Protein AF-A0A6D2J5F4-F1 (afdb_monomer)

Sequence (121 aa):
MISPEFESGGCRWCVVLHPNVDNCISMSLLVSGCEDLPPGWKINAKFLLSIKCGYERSTLDSVARYFDSEGPSWGLSNWFHRSQLDGFLDPRGDLKVDARVEVLHKSDPMFTFVIKE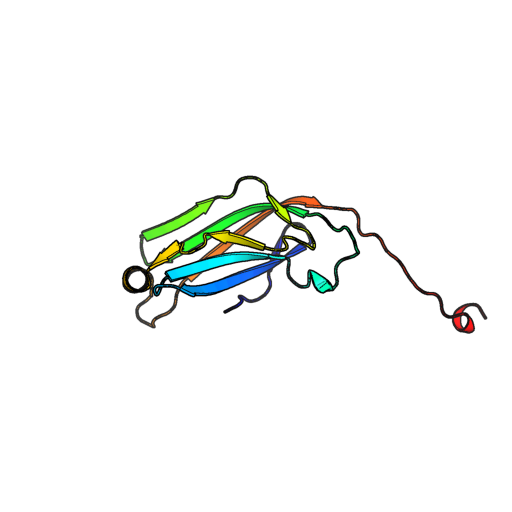SSLC

Structure (mmCIF, N/CA/C/O backbone):
data_AF-A0A6D2J5F4-F1
#
_entry.id   AF-A0A6D2J5F4-F1
#
loop_
_atom_site.group_PDB
_atom_site.id
_atom_site.type_symbol
_atom_site.label_atom_id
_atom_site.label_alt_id
_atom_site.label_comp_id
_atom_site.label_asym_id
_atom_site.label_entity_id
_atom_site.label_seq_id
_atom_site.pdbx_PDB_ins_code
_atom_site.Cartn_x
_atom_site.Cartn_y
_atom_site.Cartn_z
_atom_site.occupancy
_atom_site.B_iso_or_equiv
_atom_site.auth_seq_id
_atom_site.auth_comp_id
_atom_site.auth_asym_id
_atom_site.auth_atom_id
_atom_site.pdbx_PDB_model_num
ATOM 1 N N . MET A 1 1 ? -3.718 2.090 -11.442 1.00 86.69 1 MET A N 1
ATOM 2 C CA . MET A 1 1 ? -3.777 0.617 -11.347 1.00 86.69 1 MET A CA 1
ATOM 3 C C . MET A 1 1 ? -3.836 0.246 -9.876 1.00 86.69 1 MET A C 1
ATOM 5 O O . MET A 1 1 ? -3.169 0.893 -9.079 1.00 86.69 1 MET A O 1
ATOM 9 N N . ILE A 1 2 ? -4.633 -0.759 -9.529 1.00 93.44 2 ILE A N 1
ATOM 10 C CA . ILE A 1 2 ? -4.711 -1.326 -8.179 1.00 93.44 2 ILE A CA 1
ATOM 11 C C . ILE A 1 2 ? -4.347 -2.807 -8.310 1.00 93.44 2 ILE A C 1
ATOM 13 O O . ILE A 1 2 ? -4.785 -3.453 -9.265 1.00 93.44 2 ILE A O 1
ATOM 17 N N . SER A 1 3 ? -3.500 -3.325 -7.422 1.00 95.00 3 SER A N 1
ATOM 18 C CA . SER A 1 3 ? -3.155 -4.749 -7.402 1.00 95.00 3 SER A CA 1
ATOM 19 C C . SER A 1 3 ? -4.348 -5.602 -6.953 1.00 95.00 3 SER A C 1
ATOM 21 O O . SER A 1 3 ? -5.247 -5.091 -6.284 1.00 95.00 3 SER A O 1
ATOM 23 N N . PRO A 1 4 ? -4.334 -6.920 -7.211 1.00 96.31 4 PRO A N 1
ATOM 24 C CA . PRO A 1 4 ? -5.165 -7.849 -6.454 1.00 96.31 4 PRO A CA 1
ATOM 25 C C . PRO A 1 4 ? -4.965 -7.676 -4.943 1.00 96.31 4 PRO A C 1
ATOM 27 O O . PRO A 1 4 ? -3.888 -7.261 -4.494 1.00 96.31 4 PRO A O 1
ATOM 30 N N . GLU A 1 5 ? -6.001 -8.002 -4.176 1.00 97.19 5 GLU A N 1
ATOM 31 C CA . GLU A 1 5 ? -5.933 -7.985 -2.717 1.00 97.19 5 GLU A CA 1
ATOM 32 C C . GLU A 1 5 ? -5.013 -9.094 -2.199 1.00 97.19 5 GLU A C 1
ATOM 34 O O . GLU A 1 5 ? -4.954 -10.194 -2.754 1.00 97.19 5 GLU A O 1
ATOM 39 N N . PHE A 1 6 ? -4.325 -8.8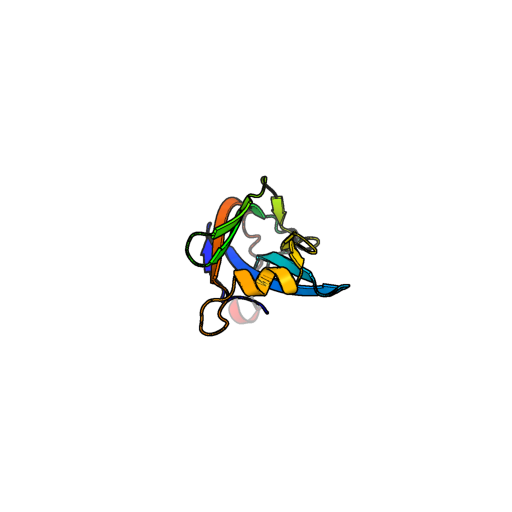15 -1.098 1.00 97.00 6 PHE A N 1
ATOM 40 C CA . PHE A 1 6 ? -3.587 -9.814 -0.338 1.00 97.00 6 PHE A CA 1
ATOM 41 C C . PHE A 1 6 ? -3.817 -9.627 1.162 1.00 97.00 6 PHE A C 1
ATOM 43 O O . PHE A 1 6 ? -4.067 -8.519 1.643 1.00 97.00 6 PHE A O 1
ATOM 50 N N . GLU A 1 7 ? -3.727 -10.722 1.910 1.00 96.88 7 GLU A N 1
ATOM 51 C CA . GLU A 1 7 ? -3.950 -10.721 3.353 1.00 96.88 7 GLU A CA 1
ATOM 52 C C . GLU A 1 7 ? -2.632 -10.688 4.129 1.00 96.88 7 GLU A C 1
ATOM 54 O O . GLU A 1 7 ? -1.693 -11.428 3.836 1.00 96.88 7 GLU A O 1
ATOM 59 N N . SER A 1 8 ? -2.572 -9.842 5.159 1.00 96.62 8 SER A N 1
ATOM 60 C CA . SER A 1 8 ? -1.518 -9.878 6.177 1.00 96.62 8 SER A CA 1
ATOM 61 C C . SER A 1 8 ? -2.023 -9.271 7.483 1.00 96.62 8 SER A C 1
ATOM 63 O O . SER A 1 8 ? -2.728 -8.259 7.473 1.00 96.62 8 SER A O 1
ATOM 65 N N . GLY A 1 9 ? -1.695 -9.899 8.617 1.00 94.12 9 GLY A N 1
ATOM 66 C CA . GLY A 1 9 ? -2.144 -9.453 9.944 1.00 94.12 9 GLY A CA 1
ATOM 67 C C . GLY A 1 9 ? -3.669 -9.474 10.140 1.00 94.12 9 GLY A C 1
ATOM 68 O O . GLY A 1 9 ? -4.217 -8.734 10.963 1.00 94.12 9 GLY A O 1
ATOM 69 N N . GLY A 1 10 ? -4.379 -10.292 9.355 1.00 92.81 10 GLY A N 1
ATOM 70 C CA . GLY A 1 10 ? -5.843 -10.331 9.331 1.00 92.81 10 GLY A CA 1
ATOM 71 C C . GLY A 1 10 ? -6.476 -9.037 8.810 1.00 92.81 10 GLY A C 1
ATOM 72 O O . GLY A 1 10 ? -7.552 -8.666 9.275 1.00 92.81 10 GLY A O 1
ATOM 73 N N . CYS A 1 11 ? -5.779 -8.326 7.924 1.00 94.56 11 CYS A N 1
ATOM 74 C CA . CYS A 1 11 ? -6.282 -7.188 7.163 1.00 94.56 11 CYS A CA 1
ATOM 75 C C . CYS A 1 11 ? -6.058 -7.457 5.669 1.00 94.56 11 CYS A C 1
ATOM 77 O O . CYS A 1 11 ? -5.102 -8.148 5.300 1.00 94.56 11 CYS A O 1
ATOM 79 N N . ARG A 1 12 ? -6.928 -6.896 4.824 1.00 96.94 12 ARG A N 1
ATOM 80 C CA . ARG A 1 12 ? -6.802 -6.950 3.365 1.00 96.94 12 ARG A CA 1
ATOM 81 C C . ARG A 1 12 ? -6.100 -5.693 2.874 1.0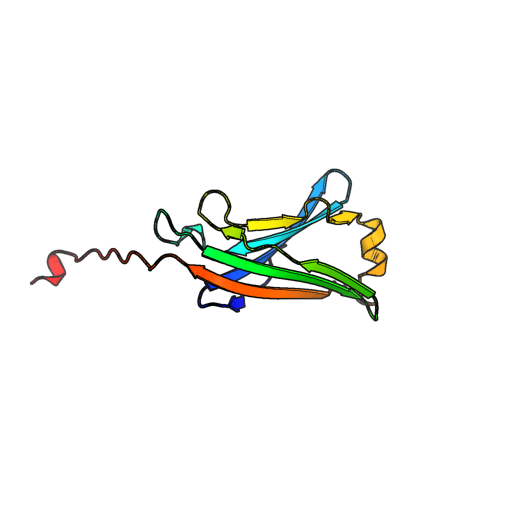0 96.94 12 ARG A C 1
ATOM 83 O O . ARG A 1 12 ? -6.429 -4.587 3.298 1.00 96.94 12 ARG A O 1
ATOM 90 N N . TRP A 1 13 ? -5.146 -5.870 1.976 1.00 98.12 13 TRP A N 1
ATOM 91 C CA . TRP A 1 13 ? -4.303 -4.804 1.455 1.00 98.12 13 TRP A CA 1
ATOM 92 C C . TRP A 1 13 ? -4.261 -4.864 -0.063 1.00 98.12 13 TRP A C 1
ATOM 94 O O . TRP A 1 13 ? -4.372 -5.937 -0.653 1.00 98.12 13 TRP A O 1
ATOM 104 N N . CYS A 1 14 ? -4.038 -3.722 -0.696 1.00 97.75 14 CYS A N 1
ATOM 105 C CA . CYS A 1 14 ? -3.667 -3.653 -2.102 1.00 97.75 14 CYS A CA 1
ATOM 106 C C . CYS A 1 14 ? -2.577 -2.596 -2.306 1.00 97.75 14 CYS A C 1
ATOM 108 O O . CYS A 1 14 ? -2.392 -1.691 -1.491 1.00 97.75 14 CYS A O 1
ATOM 110 N N . VAL A 1 15 ? -1.821 -2.731 -3.391 1.00 97.12 15 VAL A N 1
ATOM 111 C CA . VAL A 1 15 ? -0.867 -1.718 -3.840 1.00 97.12 15 VAL A CA 1
ATOM 112 C C . VAL A 1 15 ? -1.537 -0.868 -4.906 1.00 97.12 15 VAL A C 1
ATOM 114 O O . VAL A 1 15 ? -2.090 -1.390 -5.876 1.00 97.12 15 VAL A O 1
ATOM 117 N N . VAL A 1 16 ? -1.460 0.447 -4.745 1.00 95.12 16 VAL A N 1
ATOM 118 C CA . VAL A 1 16 ? -1.970 1.416 -5.708 1.00 95.12 16 VAL A CA 1
ATOM 119 C C . VAL A 1 16 ? -0.794 2.054 -6.431 1.00 95.12 16 VAL A C 1
ATOM 121 O O . VAL A 1 16 ? 0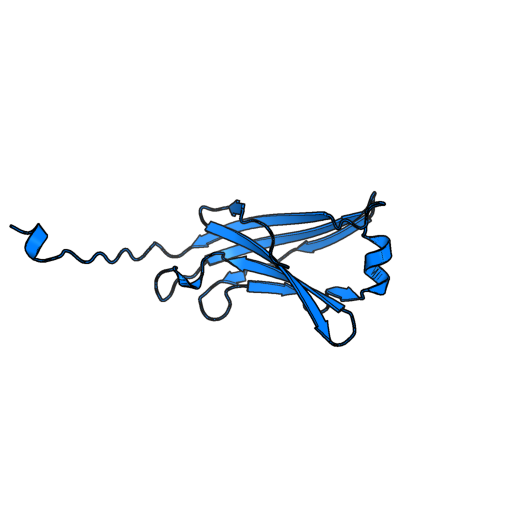.115 2.608 -5.818 1.00 95.12 16 VAL A O 1
ATOM 124 N N . LEU A 1 17 ? -0.833 1.977 -7.757 1.00 90.56 17 LEU A N 1
ATOM 125 C CA . LEU A 1 17 ? 0.081 2.652 -8.671 1.00 90.56 17 LEU A CA 1
ATOM 126 C C . LEU A 1 17 ? -0.712 3.707 -9.428 1.00 90.56 17 LEU A C 1
ATOM 128 O O . LEU A 1 17 ? -1.662 3.370 -10.146 1.00 90.56 17 LEU A O 1
ATOM 132 N N . HIS A 1 18 ? -0.325 4.971 -9.315 1.00 86.12 18 HIS A N 1
ATOM 133 C CA . HIS A 1 18 ? -0.980 6.040 -10.060 1.00 86.12 18 HIS A CA 1
ATOM 134 C C . HIS A 1 18 ? 0.041 6.965 -10.723 1.00 86.12 18 HIS A C 1
ATOM 136 O O . HIS A 1 18 ? 1.054 7.309 -10.106 1.00 86.12 18 HIS A O 1
ATOM 142 N N . PRO A 1 19 ? -0.196 7.346 -11.992 1.00 81.25 19 PRO A N 1
ATOM 143 C CA . PRO A 1 19 ? 0.582 8.398 -12.616 1.00 81.25 19 PRO A CA 1
ATOM 144 C C . PRO A 1 19 ? 0.310 9.709 -11.876 1.00 81.25 19 PRO A C 1
ATOM 146 O O . PRO A 1 19 ? -0.813 9.971 -11.440 1.00 81.25 19 PRO A O 1
ATOM 149 N N . ASN A 1 20 ? 1.346 10.520 -11.739 1.00 79.25 20 ASN A N 1
ATOM 150 C CA . ASN A 1 20 ? 1.270 11.851 -11.165 1.00 79.25 20 ASN A CA 1
ATOM 151 C C . ASN A 1 20 ? 1.648 12.906 -12.214 1.00 79.25 20 ASN A C 1
ATOM 153 O O . ASN A 1 20 ? 2.022 12.579 -13.346 1.00 79.25 20 ASN A O 1
ATOM 157 N N . VAL A 1 21 ? 1.549 14.178 -11.828 1.00 69.94 21 VAL A N 1
ATOM 158 C CA . VAL A 1 21 ? 2.067 15.304 -12.612 1.00 69.94 21 VAL A CA 1
ATOM 159 C C . VAL A 1 21 ? 3.561 15.086 -12.908 1.00 69.94 21 VAL A C 1
ATOM 161 O O . VAL A 1 21 ? 4.277 14.481 -12.111 1.00 69.94 21 VAL A O 1
ATOM 164 N N . ASP A 1 22 ? 4.008 15.518 -14.087 1.00 78.56 22 ASP A N 1
ATOM 165 C CA . ASP A 1 22 ? 5.396 15.402 -14.569 1.00 78.56 22 ASP A CA 1
ATOM 166 C C . ASP A 1 22 ? 5.891 13.981 -14.885 1.00 78.56 22 ASP A C 1
ATOM 168 O O . ASP A 1 22 ? 7.051 13.650 -14.652 1.00 78.56 22 ASP A O 1
ATOM 172 N N . ASN A 1 23 ? 5.029 13.120 -15.441 1.00 83.06 23 ASN A N 1
ATOM 173 C CA . ASN A 1 23 ? 5.393 11.754 -15.856 1.00 83.06 23 ASN A CA 1
ATOM 174 C C . ASN A 1 23 ? 6.009 10.910 -14.727 1.00 83.06 23 ASN A C 1
ATOM 176 O O . ASN A 1 23 ? 6.751 9.965 -14.995 1.00 83.06 23 ASN A O 1
ATOM 180 N N . CYS A 1 24 ? 5.709 11.215 -13.469 1.00 85.88 24 CYS A N 1
ATOM 181 C CA . CYS A 1 24 ? 6.145 10.396 -12.350 1.00 85.88 24 CYS A CA 1
ATOM 182 C C . CYS A 1 24 ? 5.095 9.331 -12.007 1.00 85.88 24 CYS A C 1
ATOM 184 O O . CYS A 1 24 ? 3.902 9.509 -12.245 1.00 85.88 24 CYS A O 1
ATOM 186 N N . ILE A 1 25 ? 5.532 8.218 -11.426 1.00 88.00 25 ILE A N 1
ATOM 187 C CA . ILE A 1 25 ? 4.676 7.196 -10.834 1.00 88.00 25 ILE A CA 1
ATOM 188 C C . ILE A 1 25 ? 4.813 7.260 -9.323 1.00 88.00 25 ILE A C 1
ATOM 190 O O . ILE A 1 25 ? 5.912 7.201 -8.769 1.00 88.00 25 ILE A O 1
ATOM 194 N N . SER A 1 26 ? 3.665 7.347 -8.671 1.00 91.88 26 SER A N 1
ATOM 195 C CA . SER A 1 26 ? 3.515 7.217 -7.231 1.00 91.88 26 SER A CA 1
ATOM 196 C C . SER A 1 26 ? 3.059 5.797 -6.901 1.00 91.88 26 SER A C 1
ATOM 198 O O . SER A 1 26 ? 2.273 5.201 -7.648 1.00 91.88 26 SER A O 1
ATOM 200 N N . MET A 1 27 ? 3.545 5.254 -5.785 1.00 93.62 27 MET A N 1
ATOM 201 C CA . MET A 1 27 ? 3.153 3.927 -5.310 1.00 93.62 27 MET A CA 1
ATOM 202 C C . MET A 1 27 ? 2.861 3.956 -3.814 1.00 93.62 27 MET A C 1
ATOM 204 O O . MET A 1 27 ? 3.665 4.461 -3.025 1.00 93.62 27 MET A O 1
ATOM 208 N N . SER A 1 28 ? 1.720 3.393 -3.431 1.00 96.06 28 SER A N 1
ATOM 209 C CA . SER A 1 28 ? 1.261 3.332 -2.047 1.00 96.06 28 SER A CA 1
ATOM 210 C C . SER A 1 28 ? 0.645 1.982 -1.704 1.00 96.06 28 SER A C 1
ATOM 212 O O . SER A 1 28 ? 0.166 1.247 -2.566 1.00 96.06 28 SER A O 1
ATOM 214 N N . LEU A 1 29 ? 0.681 1.654 -0.417 1.00 97.88 29 LEU A N 1
ATOM 215 C CA . LEU A 1 29 ? -0.088 0.581 0.186 1.00 97.88 29 LEU A CA 1
ATOM 216 C C . LEU A 1 29 ? -1.425 1.157 0.662 1.00 97.88 29 LEU A C 1
ATOM 218 O O . LEU A 1 29 ? -1.428 2.182 1.341 1.00 97.88 29 LEU A O 1
ATOM 222 N N . LEU A 1 30 ? -2.530 0.495 0.335 1.00 97.81 30 LEU A N 1
ATOM 223 C CA . LEU A 1 30 ? -3.899 0.862 0.701 1.00 97.81 30 LEU A CA 1
ATOM 224 C C . LEU A 1 30 ? -4.539 -0.272 1.512 1.00 97.81 30 LEU A C 1
ATOM 226 O O . LEU A 1 30 ? -4.383 -1.450 1.178 1.00 97.81 30 LEU A O 1
ATOM 230 N N . VAL A 1 31 ? -5.281 0.082 2.562 1.00 97.56 31 VAL A N 1
ATOM 231 C CA . VAL A 1 31 ? -6.190 -0.848 3.248 1.00 97.56 31 VAL A CA 1
ATOM 232 C C . VAL A 1 31 ? -7.385 -1.113 2.334 1.00 97.56 31 VAL A C 1
ATOM 234 O O . VAL A 1 31 ? -8.145 -0.198 2.023 1.00 97.56 31 VAL A O 1
ATOM 237 N N . SER A 1 32 ? -7.551 -2.356 1.882 1.00 96.69 32 SER A N 1
ATOM 238 C CA . SER A 1 32 ? -8.635 -2.706 0.959 1.00 96.69 32 SER A CA 1
ATOM 239 C C . SER A 1 32 ? -9.976 -2.804 1.679 1.00 96.69 32 SER A C 1
ATOM 241 O O . SER A 1 32 ? -10.050 -3.314 2.799 1.00 96.69 32 SER A O 1
ATOM 243 N N . GLY A 1 33 ? -11.043 -2.334 1.028 1.00 92.56 33 GLY A N 1
ATOM 244 C CA . GLY A 1 33 ? -12.376 -2.266 1.632 1.00 92.56 33 GLY A CA 1
ATOM 245 C C . GLY A 1 33 ? -12.428 -1.342 2.850 1.00 92.56 33 GLY A C 1
ATOM 246 O O . GLY A 1 33 ? -13.205 -1.584 3.767 1.00 92.56 33 GLY A O 1
ATOM 247 N N . CYS A 1 34 ? -11.584 -0.304 2.896 1.00 92.31 34 CYS A N 1
ATOM 248 C CA . CYS A 1 34 ? -11.533 0.630 4.021 1.00 92.31 34 CYS A CA 1
ATOM 249 C C . CYS A 1 34 ? -12.852 1.382 4.263 1.00 92.31 34 CYS A C 1
ATOM 251 O O . CYS A 1 34 ? -13.091 1.840 5.377 1.00 92.31 34 CYS A O 1
ATOM 253 N N . GLU A 1 35 ? -13.697 1.491 3.235 1.00 89.81 35 GLU A N 1
ATOM 254 C CA . GLU A 1 35 ? -15.041 2.077 3.309 1.00 89.81 35 GLU A CA 1
ATOM 255 C C . GLU A 1 35 ? -16.030 1.190 4.084 1.00 89.81 35 GLU A C 1
ATOM 257 O O . GLU A 1 35 ? -16.957 1.707 4.701 1.00 89.81 35 GLU A O 1
ATOM 262 N N . ASP A 1 36 ? -15.796 -0.127 4.115 1.00 89.44 36 ASP A N 1
ATOM 263 C CA . ASP A 1 36 ? -16.633 -1.100 4.829 1.00 89.44 36 ASP A CA 1
ATOM 264 C C . ASP A 1 36 ? -16.179 -1.314 6.285 1.00 89.44 36 ASP A C 1
ATOM 266 O O . ASP A 1 36 ? -16.802 -2.067 7.041 1.00 89.44 36 ASP A O 1
ATOM 270 N N . LEU A 1 37 ? -15.063 -0.699 6.694 1.00 89.19 37 LEU A N 1
ATOM 271 C CA . LEU A 1 37 ? -14.531 -0.849 8.045 1.00 89.19 37 LEU A CA 1
ATOM 272 C C . LEU A 1 37 ? -15.339 -0.018 9.060 1.00 89.19 37 LEU A C 1
ATOM 274 O O . LEU A 1 37 ? -15.810 1.074 8.732 1.00 89.19 37 LEU A O 1
ATOM 278 N N . PRO A 1 38 ? -15.472 -0.487 10.318 1.00 88.81 38 PRO A N 1
ATOM 279 C CA . PRO A 1 38 ? -16.219 0.234 11.343 1.00 88.81 38 PRO A CA 1
ATOM 280 C C . PRO A 1 38 ? -15.707 1.668 11.545 1.00 88.81 38 PRO A C 1
ATOM 282 O O . PRO A 1 38 ? -14.493 1.886 11.515 1.00 88.81 38 PRO A O 1
ATOM 285 N N . PRO A 1 39 ? -16.587 2.645 11.827 1.00 88.06 39 PRO A N 1
ATOM 286 C CA . PRO A 1 39 ? -16.165 4.009 12.124 1.00 88.06 39 PRO A CA 1
ATOM 287 C C . PRO A 1 39 ? -15.084 4.059 13.212 1.00 88.06 39 PRO A C 1
ATOM 289 O O . PRO A 1 39 ? -15.205 3.419 14.255 1.00 88.06 39 PRO A O 1
ATOM 292 N N . GLY A 1 40 ? -14.025 4.835 12.969 1.00 89.38 40 GLY A N 1
ATOM 293 C CA . GLY A 1 40 ? -12.908 4.979 13.908 1.00 89.38 40 GLY A CA 1
ATOM 294 C C . GLY A 1 40 ? -11.887 3.837 13.890 1.00 89.38 40 GLY A C 1
ATOM 295 O O . GLY A 1 40 ? -11.037 3.786 14.782 1.00 89.38 40 GLY A O 1
ATOM 296 N N . TRP A 1 41 ? -11.939 2.939 12.899 1.00 93.25 41 TRP A N 1
ATOM 297 C CA . TRP A 1 41 ? -10.909 1.921 12.705 1.00 93.25 41 TRP A CA 1
ATOM 298 C C . TRP A 1 41 ? -9.512 2.547 12.589 1.00 93.25 41 TRP A C 1
ATOM 300 O O . TRP A 1 41 ? -9.316 3.592 11.967 1.00 93.25 41 TRP A O 1
ATOM 310 N N . LYS A 1 42 ? -8.527 1.881 13.193 1.00 95.25 42 LYS A N 1
ATOM 311 C CA . LYS A 1 42 ? -7.108 2.218 13.105 1.00 95.25 42 LYS A CA 1
ATOM 312 C C . LYS A 1 42 ? -6.279 0.954 12.979 1.00 95.25 42 LYS A C 1
ATOM 314 O O . LYS A 1 42 ? -6.416 0.022 13.769 1.00 95.25 42 LYS A O 1
ATOM 319 N N . ILE A 1 43 ? -5.369 0.940 12.014 1.00 97.06 43 ILE A N 1
ATOM 320 C CA . ILE A 1 43 ? -4.399 -0.141 11.831 1.00 97.06 43 ILE A CA 1
ATOM 321 C C . ILE A 1 43 ? -3.004 0.469 11.914 1.00 97.06 43 ILE A C 1
ATOM 323 O O . ILE A 1 43 ? -2.651 1.332 11.121 1.00 97.06 43 ILE A O 1
ATOM 327 N N . ASN A 1 44 ? -2.200 0.028 12.875 1.00 97.69 44 ASN A N 1
ATOM 328 C CA . ASN A 1 44 ? -0.784 0.345 12.948 1.00 97.69 44 ASN A CA 1
ATOM 329 C C . ASN A 1 44 ? 0.019 -0.762 12.262 1.00 97.69 44 ASN A C 1
ATOM 331 O O . ASN A 1 44 ? 0.002 -1.911 12.708 1.00 97.69 44 ASN A O 1
ATOM 335 N N . ALA A 1 45 ? 0.719 -0.424 11.184 1.00 98.25 45 ALA A N 1
ATOM 336 C CA . ALA A 1 45 ? 1.491 -1.388 10.412 1.00 98.25 45 ALA A CA 1
ATOM 337 C C . ALA A 1 45 ? 2.807 -0.798 9.899 1.00 98.25 45 ALA A C 1
ATOM 339 O O . ALA A 1 45 ? 2.925 0.408 9.668 1.00 98.25 45 ALA A O 1
ATOM 340 N N . LYS A 1 46 ? 3.791 -1.673 9.701 1.00 98.12 46 LYS A N 1
ATOM 341 C CA . LYS A 1 46 ? 4.970 -1.423 8.871 1.00 98.12 46 LYS A CA 1
ATOM 342 C C . LYS A 1 46 ? 4.778 -2.108 7.535 1.00 98.12 46 LYS A C 1
ATOM 344 O O . LYS A 1 46 ? 4.128 -3.150 7.451 1.00 98.12 46 LYS A O 1
ATOM 349 N N . PHE A 1 47 ? 5.368 -1.552 6.495 1.00 97.81 47 PHE A N 1
ATOM 350 C CA . PHE A 1 47 ? 5.329 -2.167 5.190 1.00 97.81 47 PHE A CA 1
ATOM 351 C C . PHE A 1 47 ? 6.606 -1.915 4.412 1.00 97.81 47 PHE A C 1
ATOM 353 O O . PHE A 1 47 ? 7.316 -0.935 4.618 1.00 97.81 47 PHE A O 1
ATOM 360 N N . LEU A 1 48 ? 6.856 -2.818 3.477 1.00 97.19 48 LEU A N 1
ATOM 361 C CA . LEU A 1 48 ? 7.930 -2.717 2.518 1.00 97.19 48 LEU A CA 1
ATOM 362 C C . LEU A 1 48 ? 7.332 -2.873 1.128 1.00 97.19 48 LEU A C 1
ATOM 364 O O . LEU A 1 48 ? 6.666 -3.870 0.846 1.00 97.19 48 LEU A O 1
ATOM 368 N N . LEU A 1 49 ? 7.576 -1.888 0.271 1.00 95.69 49 LEU A N 1
ATOM 369 C CA . LEU A 1 49 ? 7.264 -1.966 -1.149 1.00 95.69 49 LEU A CA 1
ATOM 370 C C . LEU A 1 49 ? 8.574 -2.010 -1.924 1.00 95.69 49 LEU A C 1
ATOM 372 O O . LEU A 1 49 ? 9.478 -1.224 -1.652 1.00 95.69 49 LEU A O 1
ATOM 376 N N . SER A 1 50 ? 8.683 -2.895 -2.905 1.00 92.31 50 SER A N 1
ATOM 377 C CA . SER A 1 50 ? 9.848 -2.947 -3.785 1.00 92.31 50 SER A CA 1
ATOM 378 C C . SER A 1 50 ? 9.444 -3.098 -5.236 1.00 92.31 50 SER A C 1
ATOM 380 O O . SER A 1 50 ? 8.558 -3.882 -5.556 1.00 92.31 50 SER A O 1
ATOM 382 N N . ILE A 1 51 ? 10.181 -2.430 -6.115 1.00 88.56 51 ILE A N 1
ATOM 383 C CA . ILE A 1 51 ? 10.173 -2.700 -7.551 1.00 88.56 51 ILE A CA 1
ATOM 384 C C . ILE A 1 51 ? 11.438 -3.481 -7.890 1.00 88.56 51 ILE A C 1
ATOM 386 O O . ILE A 1 51 ? 12.529 -3.120 -7.437 1.00 88.56 51 ILE A O 1
ATOM 390 N N . LYS A 1 52 ? 11.295 -4.564 -8.656 1.00 82.56 52 LYS A N 1
ATOM 391 C CA . LYS A 1 52 ? 12.403 -5.436 -9.062 1.00 82.56 52 LYS A CA 1
ATOM 392 C C . LYS A 1 52 ? 12.537 -5.498 -10.574 1.00 82.56 52 LYS A C 1
ATOM 394 O O . LYS A 1 52 ? 11.552 -5.766 -11.255 1.00 82.56 52 LYS A O 1
ATOM 399 N N . CYS A 1 53 ? 13.773 -5.415 -11.058 1.00 71.06 53 CYS A N 1
ATOM 400 C CA . CYS A 1 53 ? 14.115 -5.746 -12.436 1.00 71.06 53 CYS A CA 1
ATOM 401 C C . CYS A 1 53 ? 15.481 -6.419 -12.508 1.00 71.06 53 CYS A C 1
ATOM 403 O O . CYS A 1 53 ? 16.495 -5.836 -12.136 1.00 71.06 53 CYS A O 1
ATOM 405 N N . GLY A 1 54 ? 15.511 -7.674 -12.959 1.00 68.88 54 GLY A N 1
ATOM 406 C CA . GLY A 1 54 ? 16.739 -8.468 -12.972 1.00 68.88 54 GLY A CA 1
ATOM 407 C C . GLY A 1 54 ? 17.409 -8.490 -11.592 1.00 68.88 54 GLY A C 1
ATOM 408 O O . GLY A 1 54 ? 16.863 -9.062 -10.645 1.00 68.88 54 GLY A O 1
ATOM 409 N N . TYR A 1 55 ? 18.578 -7.853 -11.494 1.00 69.94 55 TYR A N 1
ATOM 410 C CA . TYR A 1 55 ? 19.354 -7.715 -10.256 1.00 69.94 55 TYR A CA 1
ATOM 411 C C . TYR A 1 55 ? 19.116 -6.391 -9.512 1.00 69.94 55 TYR A C 1
ATOM 413 O O . TYR A 1 55 ? 19.498 -6.280 -8.347 1.00 69.94 55 TYR A O 1
ATOM 421 N N . GLU A 1 56 ? 18.478 -5.401 -10.142 1.00 73.06 56 GLU A N 1
ATOM 422 C CA . GLU A 1 56 ? 18.174 -4.117 -9.515 1.00 73.06 56 GLU A CA 1
ATOM 423 C C . GLU A 1 56 ? 16.888 -4.186 -8.685 1.00 73.06 56 GLU A C 1
ATOM 425 O O . GLU A 1 56 ? 15.892 -4.829 -9.042 1.00 73.06 56 GLU A O 1
ATOM 430 N N . ARG A 1 57 ? 16.915 -3.505 -7.537 1.00 83.69 57 ARG A N 1
ATOM 431 C CA . ARG A 1 57 ? 15.773 -3.384 -6.636 1.00 83.69 57 ARG A CA 1
ATOM 432 C C . ARG A 1 57 ? 15.747 -1.996 -6.021 1.00 83.69 57 ARG A C 1
ATOM 434 O O . ARG A 1 57 ? 16.680 -1.616 -5.322 1.00 83.69 57 ARG A O 1
ATOM 441 N N . SER A 1 58 ? 14.633 -1.298 -6.189 1.00 88.06 58 SER A N 1
ATOM 442 C CA . SER A 1 58 ? 14.334 -0.088 -5.426 1.00 88.06 58 SER A CA 1
ATOM 443 C C . SER A 1 58 ? 13.293 -0.421 -4.366 1.00 88.06 58 SER A C 1
ATOM 445 O O . SER A 1 58 ? 12.333 -1.137 -4.648 1.00 88.06 58 SER A O 1
ATOM 447 N N . THR A 1 59 ? 13.522 0.018 -3.128 1.00 92.06 59 THR A N 1
ATOM 448 C CA . THR A 1 59 ? 12.727 -0.387 -1.962 1.00 92.06 59 THR A CA 1
ATOM 449 C C . THR A 1 59 ? 12.348 0.820 -1.121 1.00 92.06 59 THR A C 1
ATOM 451 O O . THR A 1 59 ? 13.201 1.636 -0.785 1.00 92.06 59 THR A O 1
ATOM 454 N N . LEU A 1 60 ? 11.074 0.889 -0.759 1.00 93.25 60 LEU A N 1
ATOM 455 C CA . LEU A 1 60 ? 10.532 1.748 0.277 1.00 93.25 60 LEU A CA 1
ATOM 456 C C . LEU A 1 60 ? 10.307 0.887 1.514 1.00 93.25 60 LEU A C 1
ATOM 458 O O . LEU A 1 60 ? 9.462 -0.005 1.490 1.00 93.25 60 LEU A O 1
ATOM 462 N N . ASP A 1 61 ? 11.051 1.173 2.575 1.00 95.81 61 ASP A N 1
ATOM 463 C CA . ASP A 1 61 ? 10.859 0.575 3.893 1.00 95.81 61 ASP A CA 1
ATOM 464 C C . ASP A 1 61 ? 10.193 1.604 4.810 1.00 95.81 61 ASP A C 1
ATOM 466 O O . ASP A 1 61 ? 10.710 2.710 5.008 1.00 95.81 61 ASP A O 1
ATOM 470 N N . SER A 1 62 ? 8.998 1.289 5.302 1.00 95.25 62 SER A N 1
ATOM 471 C CA . SER A 1 62 ? 8.213 2.219 6.098 1.00 95.25 62 SER A CA 1
ATOM 472 C C . SER A 1 62 ? 8.571 2.120 7.580 1.00 95.25 62 SER A C 1
ATOM 474 O O . SER A 1 62 ? 8.677 1.046 8.171 1.00 95.25 62 SER A O 1
ATOM 476 N N . VAL A 1 63 ? 8.597 3.270 8.254 1.00 95.62 63 VAL A N 1
ATOM 477 C CA . VAL A 1 63 ? 8.341 3.285 9.702 1.00 95.62 63 VAL A CA 1
ATOM 478 C C . VAL A 1 63 ? 6.903 2.833 9.978 1.00 95.62 63 VAL A C 1
ATOM 480 O O . VAL A 1 63 ? 6.078 2.783 9.063 1.00 95.62 63 VAL A O 1
ATOM 483 N N . ALA A 1 64 ? 6.579 2.522 11.234 1.00 96.94 64 ALA A N 1
ATOM 484 C CA . ALA A 1 64 ? 5.202 2.212 11.606 1.00 96.94 64 ALA A CA 1
ATOM 485 C C . ALA A 1 64 ? 4.282 3.397 11.263 1.00 96.94 64 ALA A C 1
ATOM 487 O O . ALA A 1 64 ? 4.559 4.541 11.635 1.00 96.94 64 ALA A O 1
ATOM 488 N N . ARG A 1 65 ? 3.195 3.123 10.544 1.00 97.44 65 ARG A N 1
ATOM 489 C CA . ARG A 1 65 ? 2.182 4.103 10.141 1.00 97.44 65 ARG A CA 1
ATOM 490 C C . ARG A 1 65 ? 0.817 3.684 10.659 1.00 97.44 65 ARG A C 1
ATOM 492 O O . ARG A 1 65 ? 0.525 2.494 10.749 1.00 97.44 65 ARG A O 1
ATOM 499 N N . TYR A 1 66 ? -0.002 4.677 10.994 1.00 96.88 66 TYR A N 1
ATOM 500 C CA . TYR A 1 66 ? -1.418 4.477 11.277 1.00 96.88 66 TYR A CA 1
ATOM 501 C C . TYR A 1 66 ? -2.216 4.687 10.000 1.00 96.88 66 TYR A C 1
ATOM 503 O O . TYR A 1 66 ? -2.105 5.733 9.369 1.00 96.88 66 TYR A O 1
ATOM 511 N N . PHE A 1 67 ? -2.993 3.680 9.640 1.00 97.56 67 PHE A N 1
ATOM 512 C CA . PHE A 1 67 ? -4.001 3.727 8.600 1.00 97.56 67 PHE A CA 1
ATOM 513 C C . PHE A 1 67 ? -5.355 3.909 9.280 1.00 97.56 67 PHE A C 1
ATOM 515 O O . PHE A 1 67 ? -5.625 3.234 10.278 1.00 97.56 67 PHE A O 1
ATOM 522 N N . ASP A 1 68 ? -6.172 4.807 8.749 1.00 95.69 68 ASP A N 1
ATOM 523 C CA . ASP A 1 68 ? -7.533 5.081 9.209 1.00 95.69 68 ASP A CA 1
ATOM 524 C C . ASP A 1 68 ? -8.390 5.627 8.057 1.00 95.69 68 ASP A C 1
ATOM 526 O O . ASP A 1 68 ? -7.963 5.640 6.901 1.00 95.69 68 ASP A O 1
ATOM 530 N N . SER A 1 69 ? -9.622 6.043 8.352 1.00 93.81 69 SER A N 1
ATOM 531 C CA . SER A 1 69 ? -10.552 6.562 7.347 1.00 93.81 69 SER A CA 1
ATOM 532 C C . SER A 1 69 ? -10.075 7.844 6.656 1.00 93.81 69 SER A C 1
ATOM 534 O O . SER A 1 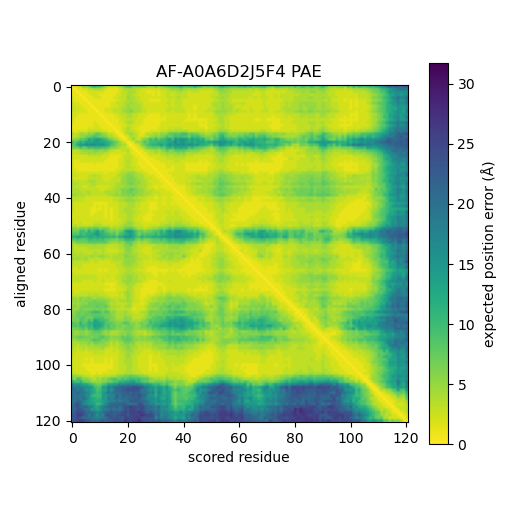69 ? -10.503 8.112 5.538 1.00 93.81 69 SER A O 1
ATOM 536 N N . GLU A 1 70 ? -9.221 8.644 7.301 1.00 94.25 70 GLU A N 1
ATOM 537 C CA . GLU A 1 70 ? -8.685 9.885 6.724 1.00 94.25 70 GLU A CA 1
ATOM 538 C C . GLU A 1 70 ? -7.421 9.612 5.899 1.00 94.25 70 GLU A C 1
ATOM 540 O O . GLU A 1 70 ? -7.197 10.237 4.861 1.00 94.25 70 GLU A O 1
ATOM 545 N N . GLY A 1 71 ? -6.608 8.649 6.337 1.00 95.75 71 GLY A N 1
ATOM 546 C CA . GLY A 1 71 ? -5.401 8.196 5.657 1.00 95.75 71 GLY A CA 1
ATOM 547 C C . GLY A 1 71 ? -5.391 6.684 5.446 1.00 95.75 71 GLY A C 1
ATOM 548 O O . GLY A 1 71 ? -4.592 5.992 6.086 1.00 95.75 71 GLY A O 1
ATOM 549 N N . PRO A 1 72 ? -6.211 6.136 4.527 1.00 96.62 72 PRO A N 1
ATOM 550 C CA . PRO A 1 72 ? -6.282 4.692 4.314 1.00 96.62 72 PRO A CA 1
ATOM 551 C C . PRO A 1 72 ? -5.087 4.153 3.519 1.00 96.62 72 PRO A C 1
ATOM 553 O O . PRO A 1 72 ? -4.953 2.939 3.359 1.00 96.62 72 PRO A O 1
ATOM 556 N N . SER A 1 73 ? -4.210 5.032 3.019 1.00 97.00 73 SER A N 1
ATOM 557 C CA . SER A 1 73 ?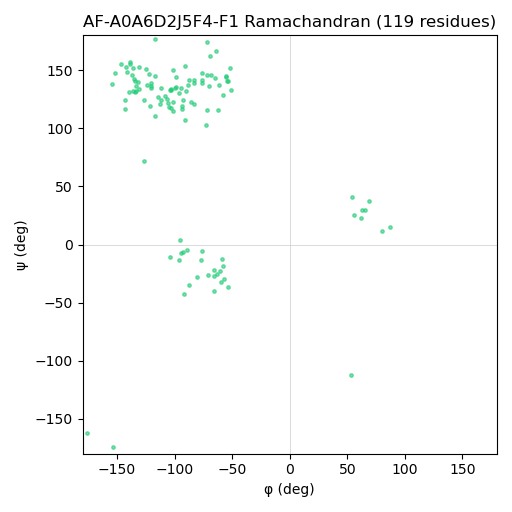 -3.037 4.657 2.235 1.00 97.00 73 SER A CA 1
ATOM 558 C C . SER A 1 73 ? -1.779 5.423 2.620 1.00 97.00 73 SER A C 1
ATOM 560 O O . SER A 1 73 ? -1.838 6.618 2.905 1.00 97.00 73 SER A O 1
ATOM 562 N N . TRP A 1 74 ? -0.632 4.751 2.528 1.00 97.19 74 TRP A N 1
ATOM 563 C CA . TRP A 1 74 ? 0.695 5.332 2.733 1.00 97.19 74 TRP A CA 1
ATOM 564 C C . TRP A 1 74 ? 1.652 4.888 1.632 1.00 97.19 74 TRP A C 1
ATOM 566 O O . TRP A 1 74 ? 1.640 3.734 1.212 1.00 97.19 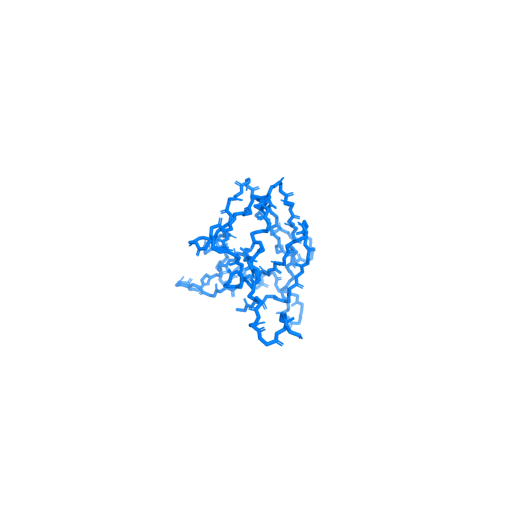74 TRP A O 1
ATOM 576 N N . GLY A 1 75 ? 2.515 5.789 1.166 1.00 94.94 75 GLY A N 1
ATOM 577 C CA . GLY A 1 75 ? 3.426 5.493 0.066 1.00 94.94 75 GLY A CA 1
ATOM 578 C C . GLY A 1 75 ? 4.395 6.618 -0.248 1.00 94.94 75 GLY A C 1
ATOM 579 O O . GLY A 1 75 ? 4.594 7.526 0.559 1.00 94.94 75 GLY A O 1
ATOM 580 N N . LEU A 1 76 ? 4.979 6.546 -1.441 1.00 91.19 76 LEU A N 1
ATOM 581 C CA . LEU A 1 76 ? 5.812 7.599 -2.003 1.00 91.19 76 LEU A CA 1
ATOM 582 C C . LEU A 1 76 ? 5.117 8.242 -3.197 1.00 91.19 76 LEU A C 1
ATOM 584 O O . LEU A 1 76 ? 4.784 7.576 -4.182 1.00 91.19 76 LEU A O 1
ATOM 588 N N . SER A 1 77 ? 4.965 9.560 -3.108 1.00 89.25 77 SER A N 1
ATOM 589 C CA . SER A 1 77 ? 4.610 10.396 -4.247 1.00 89.25 77 SER A CA 1
ATOM 590 C C . SER A 1 77 ? 5.829 10.588 -5.143 1.00 89.25 77 SER A C 1
ATOM 592 O O . SER A 1 77 ? 6.926 10.822 -4.641 1.00 89.25 77 SER A O 1
ATOM 594 N N . ASN A 1 78 ? 5.633 10.532 -6.461 1.00 87.06 78 ASN A N 1
ATOM 595 C CA . ASN A 1 78 ? 6.682 10.745 -7.464 1.00 87.06 78 ASN A CA 1
ATOM 596 C C . ASN A 1 78 ? 7.910 9.844 -7.280 1.00 87.06 78 ASN A C 1
ATOM 598 O O . ASN A 1 78 ? 9.045 10.294 -7.416 1.00 87.06 78 ASN A O 1
ATOM 602 N N . TRP A 1 79 ? 7.691 8.572 -6.946 1.00 86.62 79 TRP A N 1
ATOM 603 C CA . TRP A 1 79 ? 8.788 7.664 -6.629 1.00 86.62 79 TRP A CA 1
ATOM 604 C C . TRP A 1 79 ? 9.686 7.390 -7.844 1.00 86.62 79 TRP A C 1
ATOM 606 O O . TRP A 1 79 ? 10.907 7.378 -7.707 1.00 86.62 79 TRP A O 1
ATOM 616 N N . PHE A 1 80 ? 9.111 7.234 -9.039 1.00 84.50 80 PHE A N 1
ATOM 617 C CA . PHE A 1 80 ? 9.892 7.037 -10.264 1.00 84.50 80 PHE A CA 1
ATOM 618 C C . PHE A 1 80 ? 9.436 7.971 -11.362 1.00 84.50 80 PHE A C 1
ATOM 620 O O . PHE A 1 80 ? 8.245 8.043 -11.649 1.00 84.50 80 PHE A O 1
ATOM 627 N N . HIS A 1 81 ? 10.376 8.613 -12.048 1.00 84.12 81 HIS A N 1
ATOM 628 C CA . HIS A 1 81 ? 10.062 9.222 -13.331 1.00 84.12 81 HIS A CA 1
ATOM 629 C C . HIS A 1 81 ? 9.857 8.124 -14.382 1.00 84.12 81 HIS A C 1
ATOM 631 O O . HIS A 1 81 ? 10.530 7.091 -14.355 1.00 84.12 81 HIS A O 1
ATOM 637 N N . ARG A 1 82 ? 8.957 8.331 -15.346 1.00 78.06 82 ARG A N 1
ATOM 638 C CA . ARG A 1 82 ? 8.623 7.301 -16.336 1.00 78.06 82 ARG A CA 1
ATOM 639 C C . ARG A 1 82 ? 9.821 6.848 -17.163 1.00 78.06 82 ARG A C 1
ATOM 641 O O . ARG A 1 82 ? 9.919 5.671 -17.468 1.00 78.06 82 ARG A O 1
ATOM 648 N N . SER A 1 83 ? 10.771 7.740 -17.436 1.00 80.94 83 SER A N 1
ATOM 649 C CA . SER A 1 83 ? 12.021 7.375 -18.120 1.00 80.94 83 SER A CA 1
ATOM 650 C C . SER A 1 83 ? 12.925 6.445 -17.304 1.00 80.94 83 SER A C 1
ATOM 652 O O . SER A 1 83 ? 13.785 5.784 -17.869 1.00 80.94 83 SER A O 1
ATOM 654 N N . GLN A 1 84 ? 12.776 6.407 -15.976 1.00 78.94 84 GLN A N 1
ATOM 655 C CA . GLN A 1 84 ? 13.508 5.466 -15.126 1.00 78.94 84 GLN A CA 1
ATOM 656 C C . GLN A 1 84 ? 12.850 4.086 -15.152 1.00 78.94 84 GLN A C 1
ATOM 658 O O . GLN A 1 84 ? 13.542 3.088 -14.983 1.00 78.94 84 GLN A O 1
ATOM 663 N N . LEU A 1 85 ? 11.534 4.017 -15.395 1.00 75.56 85 LEU A N 1
ATOM 664 C CA . LEU A 1 85 ? 10.793 2.755 -15.447 1.00 75.56 85 LEU A CA 1
ATOM 665 C C . LEU A 1 85 ? 11.203 1.866 -16.604 1.00 75.56 85 LEU A C 1
ATOM 667 O O . LEU A 1 85 ? 11.100 0.659 -16.447 1.00 75.56 85 LEU A O 1
ATOM 671 N N . ASP A 1 86 ? 11.705 2.416 -17.709 1.00 74.00 86 ASP A N 1
ATOM 672 C CA . ASP A 1 86 ? 12.189 1.603 -18.830 1.00 74.00 86 ASP A CA 1
ATOM 673 C C . ASP A 1 86 ? 13.292 0.623 -18.384 1.00 74.00 86 ASP A C 1
ATOM 675 O O . ASP A 1 86 ? 13.377 -0.485 -18.903 1.00 74.00 86 ASP A O 1
ATOM 679 N N . GLY A 1 87 ? 14.079 0.979 -17.358 1.00 73.88 87 GLY A N 1
ATOM 680 C CA . GLY A 1 87 ? 15.051 0.078 -16.727 1.00 73.88 87 GLY A CA 1
ATOM 681 C C . GLY A 1 87 ? 14.440 -0.955 -15.771 1.00 73.88 87 GLY A C 1
ATOM 682 O O . GLY A 1 87 ? 15.114 -1.910 -15.394 1.00 73.88 87 GLY A O 1
ATOM 683 N N . PHE A 1 88 ? 13.172 -0.791 -15.382 1.00 76.12 88 PHE A N 1
ATOM 684 C CA . PHE A 1 88 ? 12.456 -1.656 -14.440 1.00 76.12 88 PHE A CA 1
ATOM 685 C C . PHE A 1 88 ? 11.448 -2.620 -15.086 1.00 76.12 88 PHE A C 1
ATOM 687 O O . PHE A 1 88 ? 10.934 -3.503 -14.396 1.00 76.12 88 PHE A O 1
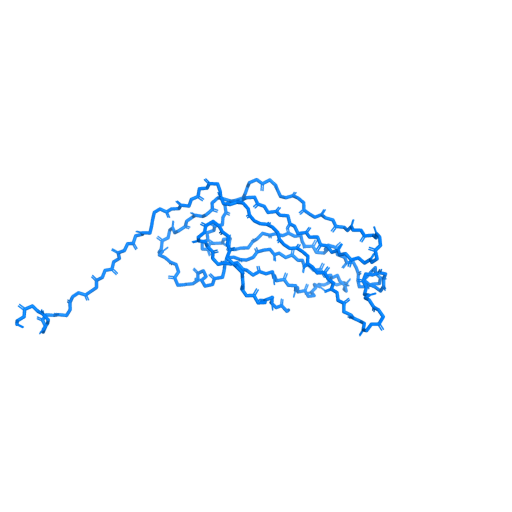ATOM 694 N N . LEU A 1 89 ? 11.150 -2.455 -16.376 1.00 82.56 89 LEU A N 1
ATOM 695 C CA . LEU A 1 89 ? 10.252 -3.342 -17.109 1.00 82.56 89 LEU A CA 1
ATOM 696 C C . LEU A 1 89 ? 11.001 -4.586 -17.589 1.00 82.56 89 LEU A C 1
ATOM 698 O O . LEU A 1 89 ? 12.135 -4.512 -18.063 1.00 82.56 89 LEU A O 1
ATOM 702 N N . ASP A 1 90 ? 10.361 -5.746 -17.484 1.00 82.94 90 ASP A N 1
ATOM 703 C CA . ASP A 1 90 ? 10.884 -6.960 -18.097 1.00 82.94 90 ASP A CA 1
ATOM 704 C C . ASP A 1 90 ? 10.736 -6.915 -19.640 1.00 82.94 90 ASP A C 1
ATOM 706 O O . ASP A 1 90 ? 10.112 -5.997 -20.180 1.00 82.94 90 ASP A O 1
ATOM 710 N N . PRO A 1 91 ? 11.274 -7.893 -20.398 1.00 83.69 91 PRO A N 1
ATOM 711 C CA . PRO A 1 91 ? 11.188 -7.886 -21.862 1.00 83.69 91 PRO A CA 1
ATOM 712 C C . PRO A 1 91 ? 9.765 -7.868 -22.452 1.00 83.69 91 PRO A C 1
ATOM 714 O O . PRO A 1 91 ? 9.621 -7.665 -23.655 1.00 83.69 91 PRO A O 1
ATOM 717 N N . ARG A 1 92 ? 8.721 -8.117 -21.649 1.00 85.62 92 ARG A N 1
ATOM 718 C CA . ARG A 1 92 ? 7.308 -8.043 -22.059 1.00 85.62 92 ARG A CA 1
ATOM 719 C C . ARG A 1 92 ? 6.681 -6.688 -21.738 1.00 85.62 92 ARG A C 1
ATOM 721 O O . ARG A 1 92 ? 5.556 -6.436 -22.159 1.00 85.62 92 ARG A O 1
ATOM 728 N N . GLY A 1 93 ? 7.399 -5.827 -21.021 1.00 81.75 93 GLY A N 1
ATOM 729 C CA . GLY A 1 93 ? 6.873 -4.580 -20.489 1.00 81.75 93 GLY A CA 1
ATOM 730 C C . GLY A 1 93 ? 6.215 -4.737 -19.117 1.00 81.75 93 GLY A C 1
ATOM 731 O O . GLY A 1 93 ? 5.495 -3.828 -18.707 1.00 81.75 93 GLY A O 1
ATOM 732 N N . ASP A 1 94 ? 6.430 -5.854 -18.410 1.00 85.25 94 ASP A N 1
ATOM 733 C CA . ASP A 1 94 ? 5.816 -6.090 -17.102 1.00 85.25 94 ASP A CA 1
ATOM 734 C C . ASP A 1 94 ? 6.685 -5.534 -15.964 1.00 85.25 94 ASP A C 1
ATOM 736 O O . ASP A 1 94 ? 7.904 -5.716 -15.927 1.00 85.25 94 ASP A O 1
ATOM 740 N N . LEU A 1 95 ? 6.040 -4.891 -14.988 1.00 85.00 95 LEU A N 1
ATOM 741 C CA . LEU A 1 95 ? 6.672 -4.361 -13.779 1.00 85.00 95 LEU A CA 1
ATOM 742 C C . LEU A 1 95 ? 6.413 -5.302 -12.598 1.00 85.00 95 LEU A C 1
ATOM 744 O O . LEU A 1 95 ? 5.262 -5.553 -12.239 1.00 85.00 95 LEU A O 1
ATOM 748 N N . LYS A 1 96 ? 7.472 -5.793 -11.946 1.00 89.44 96 LYS A N 1
ATOM 749 C CA . LYS A 1 96 ? 7.334 -6.644 -10.754 1.00 89.44 96 LYS A CA 1
ATOM 750 C C . LYS A 1 96 ? 7.387 -5.816 -9.481 1.00 89.44 96 LYS A C 1
ATOM 752 O O . LYS A 1 96 ? 8.405 -5.190 -9.182 1.00 89.44 96 LYS A O 1
ATOM 757 N N . VAL A 1 97 ? 6.300 -5.879 -8.718 1.00 91.31 97 VAL A N 1
ATOM 758 C CA . VAL A 1 97 ? 6.162 -5.220 -7.420 1.00 91.31 97 VAL A CA 1
ATOM 759 C C . VAL A 1 97 ? 6.031 -6.271 -6.327 1.00 91.31 97 VAL A C 1
ATOM 761 O O . VAL A 1 97 ? 5.159 -7.134 -6.387 1.00 91.31 97 VAL A O 1
ATOM 764 N N . ASP A 1 98 ? 6.879 -6.163 -5.312 1.00 93.44 98 ASP A N 1
ATOM 765 C CA . ASP A 1 98 ? 6.772 -6.932 -4.080 1.00 93.44 98 ASP A CA 1
ATOM 766 C C . ASP A 1 98 ? 6.206 -6.035 -2.980 1.00 93.44 98 ASP A C 1
ATOM 768 O O . ASP A 1 98 ? 6.690 -4.922 -2.770 1.00 93.44 98 ASP A O 1
ATOM 772 N N . ALA A 1 99 ? 5.235 -6.552 -2.231 1.00 96.31 99 ALA A N 1
ATOM 773 C CA . ALA A 1 99 ? 4.703 -5.905 -1.042 1.00 96.31 99 ALA A CA 1
ATOM 774 C C . ALA A 1 99 ? 4.820 -6.839 0.162 1.00 96.31 99 ALA A C 1
ATOM 776 O O . ALA A 1 99 ? 4.545 -8.037 0.075 1.00 96.31 99 ALA A O 1
ATOM 777 N N . ARG A 1 100 ? 5.233 -6.288 1.299 1.00 96.75 100 ARG A N 1
ATOM 778 C CA . ARG A 1 100 ? 5.218 -6.960 2.600 1.00 96.75 100 ARG A CA 1
ATOM 779 C C . ARG A 1 100 ? 4.587 -6.027 3.608 1.00 96.75 100 ARG A C 1
ATOM 781 O O . ARG A 1 100 ? 4.866 -4.834 3.587 1.00 96.75 100 ARG A O 1
ATOM 788 N N . VAL A 1 101 ? 3.765 -6.575 4.490 1.00 98.25 101 VAL A N 1
ATOM 789 C CA . VAL A 1 101 ? 3.082 -5.806 5.529 1.00 98.25 101 VAL A CA 1
ATOM 790 C C . VAL A 1 101 ? 3.175 -6.569 6.836 1.00 98.25 101 VAL A C 1
ATOM 792 O O . VAL A 1 101 ? 2.884 -7.763 6.874 1.00 98.25 101 VAL A O 1
ATOM 795 N N . GLU A 1 102 ? 3.563 -5.873 7.893 1.00 98.06 102 GLU A N 1
ATOM 796 C CA . GLU A 1 102 ? 3.579 -6.351 9.267 1.00 98.06 102 GLU A CA 1
ATOM 797 C C . GLU A 1 102 ? 2.602 -5.493 10.075 1.00 98.06 102 GLU A C 1
ATOM 799 O O . GLU A 1 102 ? 2.837 -4.304 10.302 1.00 98.06 102 GLU A O 1
ATOM 804 N N . VAL A 1 103 ? 1.486 -6.088 10.496 1.00 97.62 103 VAL A N 1
ATOM 805 C CA . VAL A 1 103 ? 0.509 -5.412 11.356 1.00 97.62 103 VAL A CA 1
ATOM 806 C C . VAL A 1 103 ? 0.970 -5.527 12.801 1.00 97.62 103 VAL A C 1
ATOM 808 O O . VAL A 1 103 ? 1.120 -6.630 13.319 1.00 97.62 103 VAL A O 1
ATOM 811 N N . LEU A 1 104 ? 1.177 -4.382 13.445 1.00 97.12 104 LEU A N 1
ATOM 812 C CA . LEU A 1 104 ? 1.648 -4.288 14.826 1.00 97.12 104 LEU A CA 1
ATOM 813 C C . LEU A 1 104 ? 0.477 -4.219 15.805 1.00 97.12 104 LEU A C 1
ATOM 815 O O . LEU A 1 104 ? 0.485 -4.856 16.854 1.00 97.12 104 LEU A O 1
ATOM 819 N N . HIS A 1 105 ? -0.539 -3.437 15.452 1.00 94.81 105 HIS A N 1
ATOM 820 C CA . HIS A 1 105 ? -1.758 -3.287 16.230 1.00 94.81 105 HIS A CA 1
ATOM 821 C C . HIS A 1 105 ? -2.912 -2.948 15.292 1.00 94.81 105 HIS A C 1
ATOM 823 O O . HIS A 1 105 ? -2.723 -2.264 14.288 1.00 94.81 105 HIS A O 1
ATOM 829 N N . LYS A 1 106 ? -4.120 -3.388 15.619 1.00 91.44 106 LYS A N 1
ATOM 830 C CA . LYS A 1 106 ? -5.339 -2.931 14.958 1.00 91.44 106 LYS A CA 1
ATOM 831 C C . LYS A 1 106 ? -6.440 -2.795 15.991 1.00 91.44 106 LYS A C 1
ATOM 833 O O . LYS A 1 106 ? -6.440 -3.539 16.968 1.00 91.44 106 LYS A O 1
ATOM 838 N N . SER A 1 107 ? -7.346 -1.853 15.764 1.00 85.19 107 SER A N 1
ATOM 839 C CA . SER A 1 107 ? -8.550 -1.711 16.574 1.00 85.19 107 SER A CA 1
ATOM 840 C C . SER A 1 107 ? -9.302 -3.032 16.634 1.00 85.19 107 SER A C 1
ATOM 842 O O . SER A 1 107 ? -9.424 -3.725 15.618 1.00 85.19 107 SER A O 1
ATOM 844 N N . ASP A 1 108 ? -9.850 -3.345 17.804 1.00 75.06 108 ASP A N 1
ATOM 845 C CA . ASP A 1 108 ? -10.807 -4.433 17.907 1.00 75.06 108 ASP A CA 1
ATOM 846 C C . ASP A 1 108 ? -12.031 -4.105 17.041 1.00 75.06 108 ASP A C 1
ATOM 848 O O . ASP A 1 108 ? -12.483 -2.952 17.015 1.00 75.06 108 ASP A O 1
ATOM 852 N N . PRO A 1 109 ? -12.565 -5.081 16.291 1.00 65.31 109 PRO A N 1
ATOM 853 C CA . PRO A 1 109 ? -13.727 -4.843 15.455 1.00 65.31 109 PRO A CA 1
ATOM 854 C C . PRO A 1 109 ? -14.913 -4.446 16.340 1.00 65.31 109 PRO A C 1
ATOM 856 O O . PRO A 1 109 ? -15.399 -5.243 17.142 1.00 65.31 109 PRO A O 1
ATOM 859 N N . MET A 1 110 ? -15.409 -3.216 16.180 1.00 64.50 110 MET A N 1
ATOM 860 C CA . MET A 1 110 ? -16.699 -2.833 16.744 1.00 64.50 110 MET A CA 1
ATOM 861 C C . MET A 1 110 ? -17.784 -3.527 15.915 1.00 64.50 110 MET A C 1
ATOM 863 O O . MET A 1 110 ? -18.060 -3.139 14.781 1.00 64.50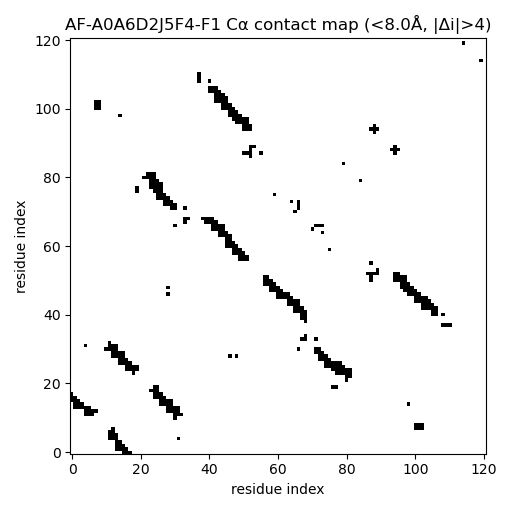 110 MET A O 1
ATOM 867 N N . PHE A 1 111 ? -18.354 -4.601 16.458 1.00 61.31 111 PHE A N 1
ATOM 868 C CA . PHE A 1 111 ? -19.420 -5.351 15.805 1.00 61.31 111 PHE A CA 1
ATOM 869 C C . PHE A 1 111 ? -20.779 -4.787 16.224 1.00 61.31 111 PHE A C 1
ATOM 871 O O . PHE A 1 111 ? -21.231 -5.000 17.349 1.00 61.31 111 PHE A O 1
ATOM 878 N N . THR A 1 112 ? -21.437 -4.081 15.307 1.00 64.94 112 THR A N 1
ATOM 879 C CA . THR A 1 112 ? -22.826 -3.643 15.473 1.00 64.94 112 THR A CA 1
ATOM 880 C C . THR A 1 112 ? -23.706 -4.509 14.586 1.00 64.94 112 THR A C 1
ATOM 882 O O . THR A 1 112 ? -23.520 -4.550 13.373 1.00 64.94 112 THR A O 1
ATOM 885 N N . PHE A 1 113 ? -24.674 -5.202 15.178 1.00 69.50 113 PHE A N 1
ATOM 886 C CA . PHE A 1 113 ? -25.667 -5.987 14.450 1.00 69.50 113 PHE A CA 1
ATOM 887 C C . PHE A 1 113 ? -27.063 -5.424 14.701 1.00 69.50 113 PHE A C 1
ATOM 889 O O . PHE A 1 113 ? -27.376 -4.957 15.794 1.00 69.50 113 PHE A O 1
ATOM 896 N N . VAL A 1 114 ? -27.911 -5.478 13.675 1.00 78.25 114 VAL A N 1
ATOM 897 C CA . VAL A 1 114 ? -29.324 -5.103 13.771 1.00 78.25 114 VAL A CA 1
ATOM 898 C C . VAL A 1 114 ? -30.143 -6.384 13.821 1.00 78.25 114 VAL A C 1
ATOM 900 O O . VAL A 1 114 ? -30.146 -7.160 12.866 1.00 78.25 114 VAL A O 1
ATOM 903 N N . ILE A 1 115 ? -30.856 -6.603 14.924 1.00 80.94 115 ILE A N 1
ATOM 904 C CA . ILE A 1 115 ? -31.882 -7.643 14.992 1.00 80.94 115 ILE A CA 1
ATOM 905 C C . ILE A 1 115 ? -33.182 -7.034 14.465 1.00 80.94 115 ILE A C 1
ATOM 907 O O . ILE A 1 115 ? -33.653 -6.025 14.989 1.00 80.94 115 ILE A O 1
ATOM 911 N N . LYS A 1 116 ? -33.767 -7.633 13.422 1.00 84.06 116 LYS A N 1
ATOM 912 C CA . LYS A 1 116 ? -35.130 -7.281 13.005 1.00 84.06 116 LYS A CA 1
ATOM 913 C C . LYS A 1 116 ? -36.104 -7.792 14.059 1.00 84.06 116 LYS A C 1
ATOM 915 O O . LYS A 1 116 ? -35.988 -8.936 14.483 1.00 84.06 116 LYS A O 1
ATOM 920 N N . GLU A 1 117 ? -37.087 -6.979 14.432 1.00 79.19 117 GLU A N 1
ATOM 921 C CA . GLU A 1 117 ? -38.114 -7.361 15.412 1.00 79.19 117 GLU A CA 1
ATOM 922 C C . GLU A 1 117 ? -38.816 -8.677 15.033 1.00 79.19 117 GLU A C 1
ATOM 924 O O . GLU A 1 117 ? -39.024 -9.532 15.882 1.00 79.19 117 GLU A O 1
ATOM 929 N N . SER A 1 118 ? -39.045 -8.908 13.736 1.00 84.19 118 SER A N 1
ATOM 930 C CA . SER A 1 118 ? -39.600 -10.158 13.192 1.00 84.19 118 SER A CA 1
ATOM 931 C C . SER A 1 118 ? -38.794 -11.422 13.518 1.00 84.19 118 SER A C 1
ATOM 933 O O . SER A 1 118 ? -39.301 -12.522 13.347 1.00 84.19 118 SER A O 1
ATOM 935 N N . SER A 1 119 ? -37.526 -11.274 13.899 1.00 79.62 119 SER A N 1
ATOM 936 C CA . SER A 1 119 ? -36.617 -12.364 14.268 1.00 79.62 119 SER A CA 1
ATOM 937 C C . SER A 1 119 ? -36.621 -12.658 15.774 1.00 79.62 119 SER A C 1
ATOM 939 O O . SER A 1 119 ? -35.941 -13.583 16.208 1.00 79.62 119 SER A O 1
ATOM 941 N N . LEU A 1 120 ? -37.314 -11.834 16.570 1.00 74.94 120 LEU A N 1
ATOM 942 C CA . LEU A 1 120 ? -37.475 -11.980 18.022 1.00 74.94 120 LEU A CA 1
ATOM 943 C C . LEU A 1 120 ? -38.777 -12.713 18.394 1.00 74.94 120 LEU A C 1
ATOM 945 O O . LEU A 1 120 ? -39.086 -12.829 19.580 1.00 74.94 120 LEU A O 1
ATOM 949 N N . CYS A 1 121 ? -39.534 -13.175 17.396 1.00 59.47 121 CYS A N 1
ATOM 950 C CA . CYS A 1 121 ? -40.796 -13.894 17.545 1.00 59.47 121 CYS A CA 1
ATOM 951 C C . CYS A 1 121 ? -40.679 -15.328 17.028 1.00 59.47 121 CYS A C 1
ATOM 953 O O . CYS A 1 121 ? -40.070 -15.517 15.950 1.00 59.47 121 CYS A O 1
#

Nearest PDB structures (foldseek):
  3mqs-assembly1_C  TM=8.680E-01  e=5.373E-04  Homo sapiens
  3lh8-assembly2_B  TM=2.900E-01  e=9.617E-01  Mus musculus
  3lha-assembly2_B  TM=2.768E-01  e=1.845E+00  Mus musculus
  7mor-assembly1_A  TM=2.432E-01  e=4.900E+00  Bos taurus
  2wtr-assembly2_B  TM=2.136E-01  e=2.697E+00  Bos taurus

pLDDT: mean 88.2, std 9.51, range [59.47, 98.25]

Mean predicted aligned error: 6.48 Å

Radius of gyration: 18.09 Å; Cα contacts (8 Å, |Δi|>4): 224; chains: 1; bounding box: 60×29×40 Å

Foldseek 3Di:
DKADWDDDPNFIKIKDWDQDPQQFIWIKIFGPPLVVADAPKKWWKWKKKWKDDDPDIDIDTDDTDIAHPVRRMDTDDRPDRNVVCVRRADPVRDIDMDMDMDTPDIDDGPDDDDDDPVNVD

Secondary structure (DSSP, 8-state):
-BPPPEEETTEEEEEEEEE-GGGEEEEEEEETTGGGSPTT--EEEEEEEEEEETTEEEEEEPPPEEE-SS--EEEEEEEEEHHHHTTTB-TTSPBEEEEEEEEEEE-------PPPGGG--

Solvent-accessible surface area (backbone atoms only — not comparable to full-atom values): 7143 Å² total; per-residue (Å²): 94,69,50,75,76,46,80,46,76,91,41,46,29,27,46,39,42,44,81,46,84,89,57,12,36,21,45,29,45,32,49,51,67,56,86,77,49,53,91,87,46,40,37,33,29,30,40,36,42,31,44,44,30,96,91,51,70,53,73,49,77,50,69,78,41,73,32,29,88,90,41,45,55,55,67,40,78,61,67,38,46,55,82,60,44,70,73,32,37,46,103,88,66,51,73,48,72,49,76,48,63,48,59,78,46,60,58,78,82,73,83,84,81,84,82,58,72,80,74,79,108

InterPro domains:
  IPR002083 MATH/TRAF domain [PF22486] (2-86)
  IPR002083 MATH/TRAF domain [PS50144] (1-101)
  IPR002083 MATH/TRAF domain [cd00121] (3-102)
  IPR008974 TRAF-like [G3DSA:2.60.210.10] (1-109)
  IPR050804 MATH and coiled-coil domain-containing protein [PTHR46236] (3-105)

Organism: NCBI:txid1685480